Protein AF-A0AAW2YMY2-F1 (afdb_monomer)

Radius of gyration: 16.93 Å; Cα contacts (8 Å, |Δi|>4): 264; chains: 1; bounding box: 44×33×50 Å

Foldseek 3Di:
DAPFDEAEDEQCAVVPDPDDDDDDDPTQEYEYAENNAQCPDPVNLVVLVVVLVVHQAYEYEYHLRNQFQHAPVVSLVVVCVSQVVRPRYHYAAQDWDWADNVDPDIDIDHYHYAFDQDDPVCQVVCCVPDCSQVGGWYDDPPDIHGDGSVNNNVPD

Structure (mmCIF, N/CA/C/O backbone):
data_AF-A0AAW2YMY2-F1
#
_entry.id   AF-A0AAW2YMY2-F1
#
loop_
_atom_site.group_PDB
_atom_site.id
_atom_site.type_symbol
_atom_site.label_atom_id
_atom_site.label_alt_id
_atom_site.label_comp_id
_atom_site.label_asym_id
_atom_site.label_entity_id
_atom_site.label_seq_id
_atom_site.pdbx_PDB_ins_code
_atom_site.Cartn_x
_atom_site.Cartn_y
_atom_site.Cartn_z
_atom_site.occupancy
_atom_site.B_iso_or_equiv
_atom_site.auth_seq_id
_atom_site.auth_comp_id
_atom_site.auth_asym_id
_atom_site.auth_atom_id
_atom_site.pdbx_PDB_model_num
ATOM 1 N N . MET A 1 1 ? -10.369 -1.299 24.719 1.00 66.81 1 MET A N 1
ATOM 2 C CA . MET A 1 1 ? -10.745 -1.497 23.303 1.00 66.81 1 MET A CA 1
ATOM 3 C C . MET A 1 1 ? -11.733 -2.644 23.224 1.00 66.81 1 MET A C 1
ATOM 5 O O . MET A 1 1 ? -11.701 -3.501 24.094 1.00 66.81 1 MET A O 1
ATOM 9 N N . GLY A 1 2 ? -12.661 -2.617 22.268 1.00 82.31 2 GLY A N 1
ATOM 10 C CA . GLY A 1 2 ? -13.573 -3.742 22.038 1.00 82.31 2 GLY A CA 1
ATOM 11 C C . GLY A 1 2 ? -12.909 -4.843 21.208 1.00 82.31 2 GLY A C 1
ATOM 12 O O . GLY A 1 2 ? -11.795 -4.669 20.712 1.00 82.31 2 GLY A O 1
ATOM 13 N N . ARG A 1 3 ? -13.612 -5.963 21.015 1.00 90.12 3 ARG A N 1
ATOM 14 C CA . ARG A 1 3 ? -13.205 -7.019 20.076 1.00 90.12 3 ARG A CA 1
ATOM 15 C C . ARG A 1 3 ? -12.906 -6.423 18.693 1.00 90.12 3 ARG A C 1
ATOM 17 O O . ARG A 1 3 ? -13.654 -5.566 18.227 1.00 90.12 3 ARG A O 1
ATOM 24 N N . LEU A 1 4 ? -11.855 -6.909 18.030 1.00 93.94 4 LEU A N 1
ATOM 25 C CA . LEU A 1 4 ? -11.486 -6.467 16.681 1.00 93.94 4 LEU A CA 1
ATOM 26 C C . LEU A 1 4 ? -12.639 -6.679 15.685 1.00 93.94 4 LEU A C 1
ATOM 28 O O . LEU A 1 4 ? -13.118 -7.800 15.501 1.00 93.94 4 LEU A O 1
ATOM 32 N N . THR A 1 5 ? -13.032 -5.604 15.004 1.00 96.12 5 THR A N 1
ATOM 33 C CA . THR A 1 5 ? -13.943 -5.606 13.854 1.00 96.12 5 THR A CA 1
ATOM 34 C C . THR A 1 5 ? -13.310 -4.789 12.735 1.00 96.12 5 THR A C 1
ATOM 36 O O . THR A 1 5 ? -13.114 -3.580 12.863 1.00 96.12 5 THR A O 1
ATOM 39 N N . LEU A 1 6 ? -12.942 -5.463 11.647 1.00 96.50 6 LEU A N 1
ATOM 40 C CA . LEU A 1 6 ? -12.165 -4.863 10.569 1.00 96.50 6 LEU A CA 1
ATOM 41 C C . LEU A 1 6 ? -13.065 -4.499 9.387 1.00 96.50 6 LEU A C 1
ATOM 43 O O . LEU A 1 6 ? -13.725 -5.364 8.814 1.00 96.50 6 LEU A O 1
ATOM 47 N N . GLN A 1 7 ? -13.065 -3.224 9.015 1.00 97.88 7 GLN A N 1
ATOM 48 C CA . GLN A 1 7 ? -13.560 -2.750 7.728 1.00 97.88 7 GLN A CA 1
ATOM 49 C C . GLN A 1 7 ? -12.415 -2.788 6.715 1.00 97.88 7 GLN A C 1
ATOM 51 O O . GLN A 1 7 ? -11.302 -2.407 7.050 1.00 97.88 7 GLN A O 1
ATOM 56 N N . ILE A 1 8 ? -12.662 -3.253 5.493 1.00 97.81 8 ILE A N 1
ATOM 57 C CA . ILE A 1 8 ? -11.620 -3.401 4.467 1.00 97.81 8 ILE A CA 1
ATOM 58 C C . ILE A 1 8 ? -11.999 -2.551 3.260 1.00 97.81 8 ILE A C 1
ATOM 60 O O . ILE A 1 8 ? -13.158 -2.560 2.844 1.00 97.81 8 ILE A O 1
ATOM 64 N N . MET A 1 9 ? -11.029 -1.820 2.716 1.00 97.31 9 MET A N 1
ATOM 65 C CA . MET A 1 9 ? -11.164 -1.035 1.492 1.00 97.31 9 MET A CA 1
ATOM 66 C C . MET A 1 9 ? -9.887 -1.134 0.651 1.00 97.31 9 MET A C 1
ATOM 68 O O . MET A 1 9 ? -8.790 -1.185 1.202 1.00 97.31 9 MET A O 1
ATOM 72 N N . SER A 1 10 ? -10.036 -1.136 -0.670 1.00 97.19 10 SER A N 1
ATOM 73 C CA . SER A 1 10 ? -8.952 -1.113 -1.661 1.00 97.19 10 SER A CA 1
ATOM 74 C C . SER A 1 10 ? -9.420 -0.371 -2.914 1.00 97.19 10 SER A C 1
ATOM 76 O O . SER A 1 10 ? -10.610 -0.052 -3.013 1.00 97.19 10 SER A O 1
ATOM 78 N N . ASP A 1 11 ? -8.501 -0.101 -3.843 1.00 96.44 11 ASP A N 1
ATOM 79 C CA . ASP A 1 11 ? -8.802 0.407 -5.193 1.00 96.44 11 ASP A CA 1
ATOM 80 C C . ASP A 1 11 ? -9.657 1.692 -5.178 1.00 96.44 11 ASP A C 1
ATOM 82 O O . ASP A 1 11 ? -10.554 1.898 -6.000 1.00 96.44 11 ASP A O 1
ATOM 86 N N . ILE A 1 12 ? -9.409 2.564 -4.195 1.00 95.31 12 ILE A N 1
ATOM 87 C CA . ILE A 1 12 ? -10.123 3.840 -4.050 1.00 95.31 12 ILE A CA 1
ATOM 88 C C . ILE A 1 12 ? -9.665 4.822 -5.135 1.00 95.31 12 ILE A C 1
ATOM 90 O O . ILE A 1 12 ? -10.478 5.603 -5.632 1.00 95.31 12 ILE A O 1
ATOM 94 N N . HIS A 1 13 ? -8.377 4.787 -5.495 1.00 95.00 13 HIS A N 1
ATOM 95 C CA . HIS A 1 13 ? -7.737 5.694 -6.447 1.00 95.00 13 HIS A CA 1
ATOM 96 C C . HIS A 1 13 ? -8.102 7.171 -6.236 1.00 95.00 13 HIS A C 1
ATOM 98 O O . HIS A 1 13 ? -8.676 7.844 -7.105 1.00 95.00 13 HIS A O 1
ATOM 104 N N . LEU A 1 14 ? -7.738 7.702 -5.068 1.00 93.81 14 LEU A N 1
ATOM 105 C CA . LEU A 1 14 ? -7.950 9.100 -4.690 1.00 93.81 14 LEU A CA 1
ATOM 106 C C . LEU A 1 14 ? -7.450 10.085 -5.761 1.00 93.81 14 LEU A C 1
ATOM 108 O O . LEU A 1 14 ? -7.992 11.178 -5.894 1.00 93.81 14 LEU A O 1
ATOM 112 N N . GLU A 1 15 ? -6.456 9.723 -6.573 1.00 90.44 15 GLU A N 1
ATOM 113 C CA . GLU A 1 15 ? -5.952 10.522 -7.689 1.00 90.44 15 GLU A CA 1
ATOM 114 C C . GLU A 1 15 ? -6.990 10.887 -8.758 1.00 90.44 15 GLU A C 1
ATOM 116 O O . GLU A 1 15 ? -6.741 11.848 -9.496 1.00 90.44 15 GLU A O 1
ATOM 121 N N . PHE A 1 16 ? -8.096 10.143 -8.850 1.00 89.88 16 PHE A N 1
ATOM 122 C CA . PHE A 1 16 ? -9.195 10.384 -9.786 1.00 89.88 16 PHE A CA 1
ATOM 123 C C . PHE A 1 16 ? -10.429 10.992 -9.116 1.00 89.88 16 PHE A C 1
ATOM 125 O O . PHE A 1 16 ? -11.306 11.506 -9.818 1.00 89.88 16 PHE A O 1
ATOM 132 N N . SER A 1 17 ? -10.500 10.972 -7.782 1.00 83.31 17 SER A N 1
ATOM 133 C CA . SER A 1 17 ? -11.609 11.590 -7.061 1.00 83.31 17 SER A CA 1
ATOM 134 C C . SER A 1 17 ? -11.486 13.111 -7.085 1.00 83.31 17 SER A C 1
ATOM 136 O O . SER A 1 17 ? -10.429 13.678 -6.805 1.00 83.31 17 SER A O 1
ATOM 138 N N . ARG A 1 18 ? -12.593 13.781 -7.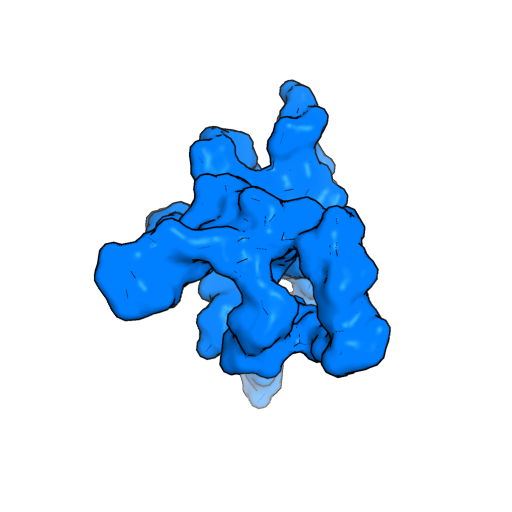416 1.00 68.69 18 ARG A N 1
ATOM 139 C CA . ARG A 1 18 ? -12.735 15.242 -7.298 1.00 68.69 18 ARG A CA 1
ATOM 140 C C . ARG A 1 18 ? -13.425 15.657 -6.003 1.00 68.69 18 ARG A C 1
ATOM 142 O O . ARG A 1 18 ? -13.294 16.810 -5.607 1.00 68.69 18 ARG A O 1
ATOM 149 N N . ASP A 1 19 ? -14.128 14.719 -5.377 1.00 71.31 19 ASP A N 1
ATOM 150 C CA . ASP A 1 19 ? -14.955 14.950 -4.204 1.00 71.31 19 ASP A CA 1
ATOM 151 C C . ASP A 1 19 ? -14.331 14.313 -2.963 1.00 71.31 19 ASP A C 1
ATOM 153 O O . ASP A 1 19 ? -13.509 13.390 -3.044 1.00 71.31 19 ASP A O 1
ATOM 157 N N . ASP A 1 20 ? -14.743 14.826 -1.806 1.00 72.62 20 ASP A N 1
ATOM 158 C CA . ASP A 1 20 ? -14.373 14.261 -0.519 1.00 72.62 20 ASP A CA 1
ATOM 159 C C . ASP A 1 20 ? -15.010 12.873 -0.361 1.00 72.62 20 ASP A C 1
ATOM 161 O O . ASP A 1 20 ? -16.214 12.690 -0.559 1.00 72.62 20 ASP A O 1
ATOM 165 N N . PHE A 1 21 ? -14.191 11.877 -0.030 1.00 78.44 21 PHE A N 1
ATOM 166 C CA 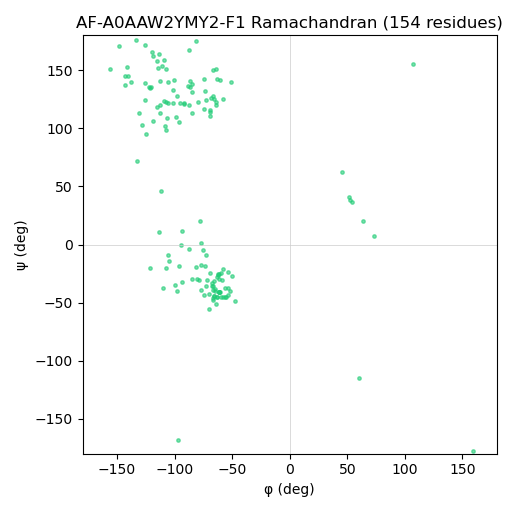. PHE A 1 21 ? -14.643 10.497 0.090 1.00 78.44 21 PHE A CA 1
ATOM 167 C C . PHE A 1 21 ? -15.217 10.288 1.495 1.00 78.44 21 PHE A C 1
ATOM 169 O O . PHE A 1 21 ? -14.497 10.389 2.494 1.00 78.44 21 PHE A O 1
ATOM 176 N N . ASP A 1 22 ? -16.525 10.046 1.595 1.00 83.56 22 ASP A N 1
ATOM 177 C CA . ASP A 1 22 ? -17.183 9.790 2.877 1.00 83.56 22 ASP A CA 1
ATOM 178 C C . ASP A 1 22 ? -17.231 8.290 3.179 1.00 83.56 22 ASP A C 1
ATOM 180 O O . ASP A 1 22 ? -17.780 7.491 2.416 1.00 83.56 22 ASP A O 1
ATOM 184 N N . VAL A 1 23 ? -16.638 7.896 4.306 1.00 89.00 23 VAL A N 1
ATOM 185 C CA . VAL A 1 23 ? -16.544 6.494 4.718 1.00 89.00 23 VAL A CA 1
ATOM 186 C C . VAL A 1 23 ? -17.500 6.250 5.873 1.00 89.00 23 VAL A C 1
ATOM 188 O O . VAL A 1 23 ? -17.247 6.637 7.014 1.00 89.00 23 VAL A O 1
ATOM 191 N N . LYS A 1 24 ? -18.584 5.520 5.601 1.00 92.12 24 LYS A N 1
ATOM 192 C CA . LYS A 1 24 ? -19.490 5.054 6.652 1.00 92.12 24 LYS A CA 1
ATOM 193 C C . LYS A 1 24 ? -18.799 3.983 7.501 1.00 92.12 24 LYS A C 1
ATOM 195 O O . LYS A 1 24 ? -18.536 2.881 7.016 1.00 92.12 24 LYS A O 1
ATOM 200 N N . LYS A 1 25 ? -18.550 4.298 8.775 1.00 95.12 25 LYS A N 1
ATOM 201 C CA . LYS A 1 25 ? -17.953 3.376 9.751 1.00 95.12 25 LYS A CA 1
ATOM 202 C C . LYS A 1 25 ? -18.866 2.173 10.006 1.00 95.12 25 LYS A C 1
ATOM 204 O O . LYS A 1 25 ? -19.992 2.339 10.475 1.00 95.12 25 LYS A O 1
ATOM 209 N N . VAL A 1 26 ? -18.367 0.969 9.729 1.00 95.94 26 VAL A N 1
ATOM 210 C CA . VAL A 1 26 ? -19.010 -0.310 10.092 1.00 95.94 26 VAL A CA 1
ATOM 211 C C . VAL A 1 26 ? -18.130 -1.198 10.976 1.00 95.94 26 VAL A C 1
ATOM 213 O O . VAL A 1 26 ? -18.656 -2.063 11.672 1.00 95.94 26 VAL A O 1
ATOM 216 N N . GLY A 1 27 ? -16.814 -0.970 10.979 1.00 95.38 27 GLY A N 1
ATOM 217 C CA . GLY A 1 27 ? -15.848 -1.608 11.877 1.00 95.38 27 GLY A CA 1
ATOM 218 C C . GLY A 1 27 ? -15.224 -0.608 12.847 1.00 95.38 27 GLY A C 1
ATOM 219 O O . GLY A 1 27 ? -15.302 0.605 12.651 1.00 95.38 27 GLY A O 1
ATOM 220 N N . ASN A 1 28 ? -14.595 -1.104 13.908 1.00 95.88 28 ASN A N 1
ATOM 221 C CA . ASN A 1 28 ? -13.835 -0.257 14.821 1.00 95.88 28 ASN A CA 1
ATOM 222 C C . ASN A 1 28 ? -12.435 0.063 14.278 1.00 95.88 28 ASN A C 1
ATOM 224 O O . ASN A 1 28 ? -11.943 1.159 14.520 1.00 95.88 28 ASN A O 1
ATOM 228 N N . CYS A 1 29 ? -11.851 -0.835 13.479 1.00 97.88 29 CYS A N 1
ATOM 229 C CA . CYS A 1 29 ? -10.622 -0.604 12.721 1.00 97.88 29 CYS A CA 1
ATOM 230 C C . CYS A 1 29 ? -10.899 -0.643 11.213 1.00 97.88 29 CYS A C 1
ATOM 232 O O . CYS A 1 29 ? -11.859 -1.282 10.773 1.00 97.88 29 CYS A O 1
ATOM 234 N N . ILE A 1 30 ? -10.029 -0.018 10.421 1.00 98.44 30 ILE A N 1
ATOM 235 C CA . ILE A 1 30 ? -10.064 -0.081 8.956 1.00 98.44 30 ILE A CA 1
ATOM 236 C C . ILE A 1 30 ? -8.716 -0.547 8.400 1.00 98.44 30 ILE A C 1
ATOM 238 O O . ILE A 1 30 ? -7.670 -0.131 8.886 1.00 98.44 30 ILE A O 1
ATOM 242 N N . ALA A 1 31 ? -8.742 -1.411 7.389 1.00 98.50 31 ALA A N 1
ATOM 243 C CA . ALA A 1 31 ? -7.588 -1.794 6.590 1.00 98.50 31 ALA A CA 1
ATOM 244 C C . ALA A 1 31 ? -7.754 -1.268 5.163 1.00 98.50 31 ALA A C 1
ATOM 246 O O . ALA A 1 31 ? -8.708 -1.611 4.465 1.00 98.50 31 ALA A O 1
ATOM 247 N N . LEU A 1 32 ? -6.802 -0.440 4.757 1.00 98.31 32 LEU A N 1
ATOM 248 C CA . LEU A 1 32 ? -6.616 0.073 3.416 1.00 98.31 32 LEU A CA 1
ATOM 249 C C . LEU A 1 32 ? -5.586 -0.823 2.718 1.00 98.31 32 LEU A C 1
ATOM 251 O O . LEU A 1 32 ? -4.409 -0.787 3.071 1.00 98.31 32 LEU A O 1
ATOM 255 N N . VAL A 1 33 ? -6.031 -1.689 1.806 1.00 97.62 33 VAL A N 1
ATOM 256 C CA . VAL A 1 33 ? -5.242 -2.835 1.308 1.00 97.62 33 VAL A CA 1
ATOM 25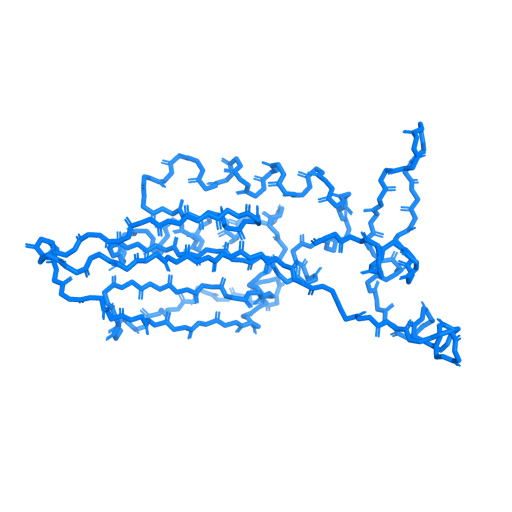7 C C . VAL A 1 33 ? -4.817 -2.694 -0.155 1.00 97.62 33 VAL A C 1
ATOM 259 O O . VAL A 1 33 ? -4.904 -3.642 -0.930 1.00 97.62 33 VAL A O 1
ATOM 262 N N . GLY A 1 34 ? -4.320 -1.508 -0.500 1.00 97.38 34 GLY A N 1
ATOM 263 C CA . GLY A 1 34 ? -3.720 -1.199 -1.795 1.00 97.38 34 GLY A CA 1
ATOM 264 C C . GLY A 1 34 ? -4.580 -0.325 -2.704 1.00 97.38 34 GLY A C 1
ATOM 265 O O . GLY A 1 34 ? -5.806 -0.273 -2.565 1.00 97.38 34 GLY A O 1
ATOM 266 N N . ASP A 1 35 ? -3.903 0.383 -3.610 1.00 97.31 35 ASP A N 1
ATOM 267 C CA . ASP A 1 35 ? -4.477 1.271 -4.624 1.00 97.31 35 ASP A CA 1
ATOM 268 C C . ASP A 1 35 ? -5.462 2.298 -4.035 1.00 97.31 35 ASP A C 1
ATOM 270 O O . ASP A 1 35 ? -6.523 2.623 -4.573 1.00 97.31 35 ASP A O 1
ATOM 274 N N . ILE A 1 36 ? -5.087 2.842 -2.881 1.00 97.19 36 ILE A N 1
ATOM 275 C CA . ILE A 1 36 ? -5.789 3.930 -2.205 1.00 97.19 36 ILE A CA 1
ATOM 276 C C . ILE A 1 36 ? -5.510 5.231 -2.937 1.00 97.19 36 ILE A C 1
ATOM 278 O O . ILE A 1 36 ? -6.431 6.005 -3.193 1.00 97.19 36 ILE A O 1
ATOM 282 N N . GLY A 1 37 ? -4.253 5.448 -3.317 1.00 95.75 37 GLY A N 1
ATOM 283 C CA . GLY A 1 37 ? -3.885 6.441 -4.308 1.00 95.75 37 GLY A CA 1
ATOM 284 C C . GLY A 1 37 ? -2.433 6.887 -4.243 1.00 95.75 37 GLY A C 1
ATOM 285 O O . GLY A 1 37 ? -1.632 6.419 -3.441 1.00 95.75 37 GLY A O 1
ATOM 286 N N . ILE A 1 38 ? -2.082 7.839 -5.104 1.00 95.81 38 ILE A N 1
ATOM 287 C CA . ILE A 1 38 ? -0.710 8.364 -5.173 1.00 95.81 38 ILE A CA 1
ATOM 288 C C . ILE A 1 38 ? -0.396 9.179 -3.907 1.00 95.81 38 ILE A C 1
ATOM 290 O O . ILE A 1 38 ? -0.911 10.288 -3.745 1.00 95.81 38 ILE A O 1
ATOM 294 N N . TYR A 1 39 ? 0.496 8.668 -3.049 1.00 95.50 39 TYR A N 1
ATOM 295 C CA . TYR A 1 39 ? 0.764 9.244 -1.722 1.00 95.50 39 TYR A CA 1
ATOM 296 C C . TYR A 1 39 ? 1.316 10.676 -1.750 1.00 95.50 39 TYR A C 1
ATOM 298 O O . TYR A 1 39 ? 1.135 11.429 -0.798 1.00 95.50 39 TYR A O 1
ATOM 306 N N . SER A 1 40 ? 1.978 11.075 -2.840 1.00 93.69 40 SER A N 1
ATOM 307 C CA . SER A 1 40 ? 2.529 12.426 -3.005 1.00 93.69 40 SER A CA 1
ATOM 308 C C . SER A 1 40 ? 1.464 13.486 -3.309 1.00 93.69 40 SER A C 1
ATOM 310 O O . SER A 1 40 ? 1.772 14.678 -3.380 1.00 93.69 40 SER A O 1
ATOM 312 N N . LYS A 1 41 ? 0.196 13.088 -3.481 1.00 92.44 41 LYS A N 1
ATOM 313 C CA . LYS A 1 41 ? -0.933 14.014 -3.592 1.00 92.44 41 LYS A CA 1
ATOM 314 C C . LYS A 1 41 ? -1.475 14.374 -2.208 1.00 92.44 41 LYS A C 1
ATOM 316 O O . LYS A 1 41 ? -1.646 13.520 -1.345 1.00 92.44 41 LYS A O 1
ATOM 321 N N . SER A 1 42 ? -1.847 15.642 -2.029 1.00 87.62 42 SER A N 1
ATOM 322 C CA . SER A 1 42 ? -2.344 16.174 -0.748 1.00 87.62 42 SER A CA 1
ATOM 323 C C . SER A 1 42 ? -3.609 15.487 -0.224 1.00 87.62 42 SER A C 1
ATOM 325 O O . SER A 1 42 ? -3.862 15.490 0.979 1.00 87.62 42 SER A O 1
ATOM 327 N N . ASN A 1 43 ? -4.414 14.890 -1.104 1.00 92.19 43 ASN A N 1
ATOM 328 C CA . ASN A 1 43 ? -5.624 14.185 -0.702 1.00 92.19 43 ASN A CA 1
ATOM 329 C C . ASN A 1 43 ? -5.348 12.834 -0.026 1.00 92.19 43 ASN A C 1
ATOM 331 O O . ASN A 1 43 ? -6.224 12.354 0.687 1.00 92.19 43 ASN A O 1
ATOM 335 N N . TYR A 1 44 ? -4.157 12.250 -0.188 1.00 95.50 44 TYR A N 1
ATOM 336 C CA . TYR A 1 44 ? -3.791 10.999 0.473 1.00 95.50 44 TYR A CA 1
ATOM 337 C C . TYR A 1 44 ? -3.614 11.193 1.987 1.00 95.50 44 TYR A C 1
ATOM 339 O O . TYR A 1 44 ? -4.315 10.569 2.782 1.00 95.50 44 TYR A O 1
ATOM 347 N N . GLU A 1 45 ? -2.747 12.124 2.399 1.00 95.56 45 GLU A N 1
ATOM 348 C CA . GLU A 1 45 ? -2.539 12.464 3.817 1.00 95.56 45 GLU A CA 1
ATOM 349 C C . GLU A 1 45 ? -3.827 12.984 4.472 1.00 95.56 45 GLU A C 1
ATOM 351 O O . GLU A 1 45 ? -4.171 12.590 5.591 1.00 95.56 45 GLU A O 1
ATOM 356 N N . TYR A 1 46 ? -4.585 13.822 3.756 1.00 94.62 46 TYR A N 1
ATOM 357 C CA . TYR A 1 46 ? -5.887 14.297 4.221 1.00 94.62 46 TYR A CA 1
ATOM 358 C C . TYR A 1 46 ? -6.857 13.138 4.491 1.00 94.62 46 TYR A C 1
ATOM 360 O O . TYR A 1 46 ? -7.508 13.106 5.537 1.00 94.62 46 TYR A O 1
ATOM 368 N N . PHE A 1 47 ? -6.927 12.159 3.585 1.00 96.00 47 PHE A N 1
ATOM 369 C CA . PHE A 1 47 ? -7.786 10.990 3.742 1.00 96.00 47 PHE A CA 1
ATOM 370 C C . PHE A 1 47 ? -7.382 10.141 4.953 1.00 96.00 47 PHE A C 1
ATOM 372 O O . PHE A 1 47 ? -8.240 9.795 5.767 1.00 96.00 47 PHE A O 1
ATOM 379 N N . LEU A 1 48 ? -6.085 9.874 5.138 1.00 97.31 48 LEU A N 1
ATOM 380 C CA . LEU A 1 48 ? -5.589 9.151 6.316 1.00 97.31 48 LEU A CA 1
ATOM 381 C C . LEU A 1 48 ? -5.892 9.898 7.622 1.00 97.31 48 LEU A C 1
ATOM 383 O O . LEU A 1 48 ? -6.331 9.282 8.592 1.00 97.31 48 LEU A O 1
ATOM 387 N N . THR A 1 49 ? -5.744 11.224 7.628 1.00 96.75 49 THR A N 1
ATOM 388 C CA . THR A 1 49 ? -6.077 12.081 8.778 1.00 96.75 49 THR A CA 1
ATOM 389 C C . THR A 1 49 ? -7.574 12.063 9.094 1.00 96.75 49 THR A C 1
ATOM 391 O O . THR A 1 49 ? -7.977 12.051 10.254 1.00 96.75 49 THR A O 1
ATOM 394 N N . LYS A 1 50 ? -8.437 12.033 8.076 1.00 96.06 50 LYS A N 1
ATOM 395 C CA . LYS A 1 50 ? -9.886 11.896 8.272 1.00 96.06 50 LYS A CA 1
ATOM 396 C C . LYS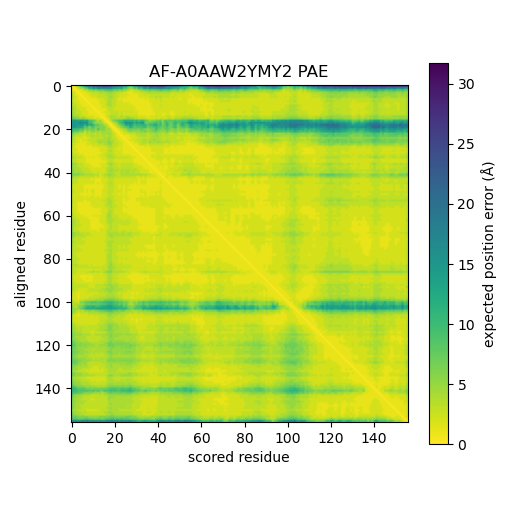 A 1 50 ? -10.227 10.532 8.875 1.00 96.06 50 LYS A C 1
ATOM 398 O O . LYS A 1 50 ? -11.011 10.447 9.817 1.00 96.06 50 LYS A O 1
ATOM 403 N N . LEU A 1 51 ? -9.617 9.461 8.369 1.00 97.25 51 LEU A N 1
ATOM 404 C CA . LEU A 1 51 ? -9.837 8.107 8.879 1.00 97.25 51 LEU A CA 1
ATOM 405 C C . LEU A 1 51 ? -9.313 7.911 10.303 1.00 97.25 51 LEU A C 1
ATOM 407 O O . LEU A 1 51 ? -9.970 7.228 11.090 1.00 97.25 51 LEU A O 1
ATOM 411 N N . SER A 1 52 ? -8.193 8.542 10.660 1.00 97.75 52 SER A N 1
ATOM 412 C CA . SER A 1 52 ? -7.627 8.470 12.010 1.00 97.75 52 SER A CA 1
ATOM 413 C C . SER A 1 52 ? -8.562 9.051 13.078 1.00 97.75 52 SER A C 1
ATOM 415 O O . SER A 1 52 ? -8.540 8.608 14.223 1.00 97.75 52 SER A O 1
ATOM 417 N N . GLN A 1 53 ? -9.446 9.982 12.703 1.00 96.69 53 GLN A N 1
ATOM 418 C CA . GLN A 1 53 ? -10.473 10.553 13.584 1.00 96.69 53 GLN A CA 1
ATOM 419 C C . GLN A 1 53 ? -11.722 9.665 13.717 1.00 96.69 53 GLN A C 1
ATOM 421 O O . GLN A 1 53 ? -12.503 9.829 14.654 1.00 96.69 53 GLN A O 1
ATOM 426 N N . ILE A 1 54 ? -11.938 8.741 12.774 1.00 96.25 54 ILE A N 1
ATOM 427 C CA . ILE A 1 54 ? -13.142 7.902 12.696 1.00 96.25 54 ILE A CA 1
ATOM 428 C C . ILE A 1 54 ? -12.893 6.519 13.310 1.00 96.25 54 ILE A C 1
ATOM 430 O O . ILE A 1 54 ? -13.780 5.980 13.979 1.00 96.25 54 ILE A O 1
ATOM 4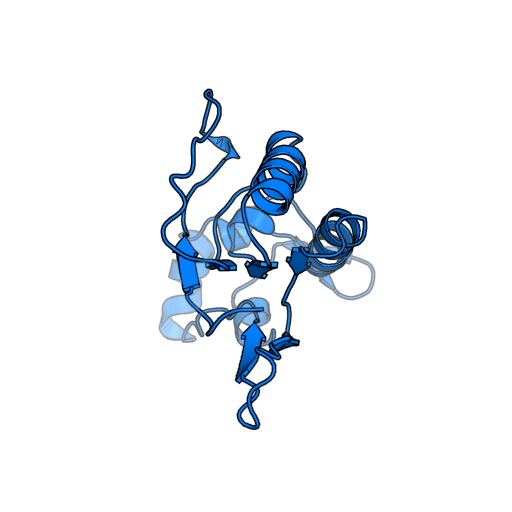34 N N . TYR A 1 55 ? -11.719 5.927 13.084 1.00 97.50 55 TYR A N 1
ATOM 435 C CA . TYR A 1 55 ? -11.393 4.550 13.467 1.00 97.50 55 TYR A CA 1
ATOM 436 C C . TYR A 1 55 ? -10.423 4.484 14.645 1.00 97.50 55 TYR A C 1
ATOM 438 O O . TYR A 1 55 ? -9.575 5.351 14.822 1.00 97.50 55 TYR A O 1
ATOM 446 N N . ASP A 1 56 ? -10.518 3.406 15.422 1.00 96.75 56 ASP A N 1
ATOM 447 C CA . ASP A 1 56 ? -9.600 3.132 16.528 1.00 96.75 56 ASP A CA 1
ATOM 448 C C . ASP A 1 56 ? -8.182 2.903 15.981 1.00 96.75 56 ASP A C 1
ATOM 450 O O . ASP A 1 56 ? -7.220 3.406 16.550 1.00 96.75 56 ASP A O 1
ATOM 454 N N . HIS A 1 57 ? -8.072 2.196 14.847 1.00 98.00 57 HIS A N 1
ATOM 455 C CA . HIS A 1 57 ? -6.843 2.024 14.073 1.00 98.00 57 HIS A CA 1
ATOM 456 C C . HIS A 1 57 ? -7.107 2.019 12.566 1.00 98.00 57 HIS A C 1
ATOM 458 O O . HIS A 1 57 ? -8.107 1.463 12.098 1.00 98.00 57 HIS A O 1
ATOM 464 N N . VAL A 1 58 ? -6.161 2.584 11.819 1.00 98.56 58 VAL A N 1
ATOM 465 C CA . VAL A 1 58 ? -6.096 2.562 10.355 1.00 98.56 58 VAL A CA 1
ATOM 466 C C . VAL A 1 58 ? -4.844 1.785 9.960 1.00 98.56 58 VAL A C 1
ATOM 468 O O . VAL A 1 58 ? -3.736 2.184 10.298 1.00 98.56 58 VAL A O 1
ATOM 471 N N . PHE A 1 59 ? -5.001 0.673 9.256 1.00 98.69 59 PHE A N 1
ATOM 472 C CA . PHE A 1 59 ? -3.892 -0.102 8.701 1.00 98.69 59 PHE A CA 1
ATOM 473 C C . PHE A 1 59 ? -3.766 0.216 7.218 1.00 98.69 59 PHE A C 1
ATOM 475 O O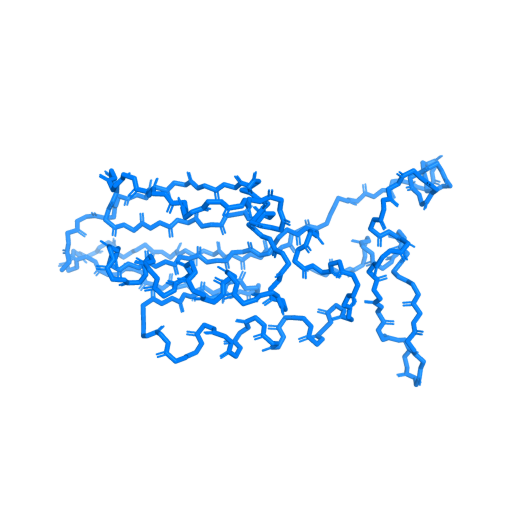 . PHE A 1 59 ? -4.774 0.215 6.518 1.00 98.69 59 PHE A O 1
ATOM 482 N N . VAL A 1 60 ? -2.555 0.482 6.739 1.00 98.56 60 VAL A N 1
ATOM 483 C CA . VAL A 1 60 ? -2.299 0.888 5.354 1.00 98.56 60 VAL A CA 1
ATOM 484 C C . VAL A 1 60 ? -1.275 -0.048 4.736 1.00 98.56 60 VAL A C 1
ATOM 486 O O . VAL A 1 60 ? -0.177 -0.196 5.263 1.00 98.56 60 VAL A O 1
ATOM 489 N N . VAL A 1 61 ? -1.626 -0.663 3.614 1.00 98.12 61 VAL A N 1
ATOM 490 C CA . VAL A 1 61 ? -0.724 -1.434 2.754 1.00 98.12 61 VAL A CA 1
ATOM 491 C C . VAL A 1 61 ? -0.758 -0.788 1.375 1.00 98.12 61 VAL A C 1
ATOM 493 O O . VAL A 1 61 ? -1.833 -0.453 0.880 1.00 98.12 61 VAL A O 1
ATOM 496 N N . ALA A 1 62 ? 0.412 -0.591 0.771 1.00 98.00 62 ALA A N 1
ATOM 497 C CA . ALA A 1 62 ? 0.516 -0.012 -0.563 1.00 98.00 62 ALA A CA 1
ATOM 498 C C . ALA A 1 62 ? 0.108 -1.028 -1.642 1.00 98.00 62 ALA A C 1
ATOM 500 O O . ALA A 1 62 ? 0.424 -2.216 -1.541 1.00 98.00 62 ALA A O 1
ATOM 501 N N . GLY A 1 63 ? -0.564 -0.550 -2.682 1.00 97.69 63 GLY A N 1
ATOM 502 C CA . GLY A 1 63 ? -0.696 -1.215 -3.971 1.00 97.69 63 GLY A CA 1
ATOM 503 C C . GLY A 1 63 ? 0.343 -0.669 -4.948 1.00 97.69 63 GLY A C 1
ATOM 504 O O . GLY A 1 63 ? 1.296 0.010 -4.556 1.00 97.69 63 GLY A O 1
ATOM 505 N N . ASN A 1 64 ? 0.206 -0.984 -6.233 1.00 97.06 64 ASN A N 1
ATOM 506 C CA . ASN A 1 64 ? 1.143 -0.504 -7.247 1.00 97.06 64 ASN A CA 1
ATOM 507 C C . ASN A 1 64 ? 0.962 0.998 -7.516 1.00 97.06 64 ASN A C 1
ATOM 509 O O . ASN A 1 64 ? 1.953 1.671 -7.811 1.00 97.06 64 ASN A O 1
ATOM 513 N N . HIS A 1 65 ? -0.254 1.538 -7.374 1.00 97.25 65 HIS A N 1
ATOM 514 C CA . HIS A 1 65 ? -0.530 2.955 -7.626 1.00 97.25 65 HIS A CA 1
ATOM 515 C C . HIS A 1 65 ? 0.161 3.900 -6.639 1.00 97.25 65 HIS A C 1
ATOM 517 O O . HIS A 1 65 ? 0.584 4.988 -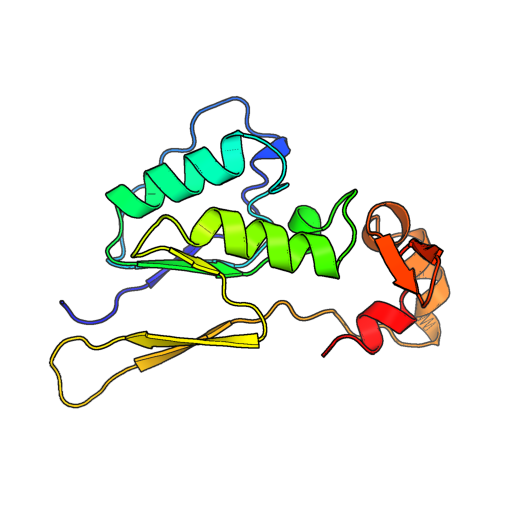7.036 1.00 97.25 65 HIS A O 1
ATOM 523 N N . GLU A 1 66 ? 0.372 3.486 -5.390 1.00 98.00 66 GLU A N 1
ATOM 524 C CA . GLU A 1 66 ? 1.177 4.244 -4.429 1.00 98.00 66 GLU A CA 1
ATOM 525 C C . GLU A 1 66 ? 2.616 4.464 -4.939 1.00 98.00 66 GLU A C 1
ATOM 527 O O . GLU A 1 66 ? 3.215 5.505 -4.677 1.00 98.00 66 GLU A O 1
ATOM 532 N N . TYR A 1 67 ? 3.163 3.538 -5.732 1.00 97.81 67 TYR A N 1
ATOM 533 C CA . TYR A 1 67 ? 4.518 3.636 -6.285 1.00 97.81 67 TYR A CA 1
ATOM 534 C C . TYR A 1 67 ? 4.596 4.389 -7.627 1.00 97.81 67 TYR A C 1
ATOM 536 O O . TYR A 1 67 ? 5.690 4.594 -8.166 1.00 97.81 67 TYR A O 1
ATOM 544 N N . TYR A 1 68 ? 3.470 4.809 -8.213 1.00 97.56 68 TYR A N 1
ATOM 545 C CA . TYR A 1 68 ? 3.464 5.411 -9.549 1.00 97.56 68 TYR A CA 1
ATOM 546 C C . TYR A 1 68 ? 4.202 6.754 -9.593 1.00 97.56 68 TYR A C 1
ATOM 548 O O . TYR A 1 68 ? 3.855 7.712 -8.903 1.00 97.56 68 TYR A O 1
ATOM 556 N N . ASN A 1 69 ? 5.173 6.848 -10.509 1.00 97.19 69 ASN A N 1
ATOM 557 C CA . ASN A 1 69 ? 6.088 7.985 -10.678 1.00 97.19 69 ASN A CA 1
ATOM 558 C C . ASN A 1 69 ? 7.014 8.229 -9.479 1.00 97.19 69 ASN A C 1
ATOM 560 O O . ASN A 1 69 ? 7.547 9.329 -9.345 1.00 97.19 69 ASN A O 1
ATOM 564 N N . GLN A 1 70 ? 7.213 7.216 -8.637 1.00 97.56 70 GLN A N 1
ATOM 565 C CA . GLN A 1 70 ? 8.069 7.277 -7.457 1.00 97.56 70 GLN A CA 1
ATOM 566 C C . GLN A 1 70 ? 9.204 6.259 -7.558 1.00 97.56 70 GLN A C 1
ATOM 568 O O . GLN A 1 70 ? 9.157 5.323 -8.362 1.00 97.56 70 GLN A O 1
ATOM 573 N N . GLU A 1 71 ? 10.238 6.456 -6.744 1.00 97.69 71 GLU A N 1
ATOM 574 C CA . GLU A 1 71 ? 11.245 5.428 -6.487 1.00 97.69 71 GLU A CA 1
ATOM 575 C C . GLU A 1 71 ? 10.739 4.511 -5.363 1.00 97.69 71 GLU A C 1
ATOM 577 O O . GLU A 1 71 ? 10.255 4.993 -4.342 1.00 97.69 71 GLU A O 1
ATOM 582 N N . TYR A 1 72 ? 10.799 3.194 -5.571 1.00 97.19 72 TYR A N 1
ATOM 583 C CA . TYR A 1 72 ? 10.155 2.190 -4.722 1.00 97.19 72 TYR A CA 1
ATOM 584 C C . TYR A 1 72 ? 10.546 2.280 -3.236 1.00 97.19 72 TYR A C 1
ATOM 586 O O . TYR A 1 72 ? 9.682 2.216 -2.357 1.00 97.19 72 TYR A O 1
ATOM 594 N N . HIS A 1 73 ? 11.834 2.434 -2.920 1.00 96.12 73 HIS A N 1
ATOM 595 C CA . HIS A 1 73 ? 12.301 2.484 -1.532 1.00 96.12 73 HIS A CA 1
ATOM 596 C C . HIS A 1 73 ? 12.019 3.837 -0.866 1.00 96.12 73 HIS A C 1
ATOM 598 O O . HIS A 1 73 ? 11.607 3.880 0.300 1.00 96.12 73 HIS A O 1
ATOM 604 N N . ALA A 1 74 ? 12.180 4.930 -1.610 1.00 97.44 74 ALA A N 1
ATOM 605 C CA . ALA A 1 74 ? 11.805 6.270 -1.181 1.00 97.44 74 ALA A CA 1
ATOM 606 C C . ALA A 1 74 ? 10.306 6.339 -0.866 1.00 97.44 74 ALA A C 1
ATOM 608 O O . ALA A 1 74 ? 9.939 6.797 0.211 1.00 97.44 74 ALA A O 1
ATOM 609 N N . ALA A 1 75 ? 9.456 5.767 -1.723 1.00 97.81 75 ALA A N 1
ATOM 610 C CA . ALA A 1 75 ? 8.012 5.704 -1.519 1.00 97.81 75 ALA A CA 1
ATOM 611 C C . ALA A 1 75 ? 7.628 5.027 -0.196 1.00 97.81 75 ALA A C 1
ATOM 613 O O . ALA A 1 75 ? 6.812 5.556 0.554 1.00 97.81 75 ALA A O 1
ATOM 614 N N . ASN A 1 76 ? 8.250 3.892 0.142 1.00 97.50 76 ASN A N 1
ATOM 615 C CA . ASN A 1 76 ? 8.015 3.230 1.431 1.00 97.50 76 ASN A CA 1
ATOM 616 C C . ASN A 1 76 ? 8.404 4.128 2.618 1.00 97.50 76 ASN A C 1
ATOM 618 O O . ASN A 1 76 ? 7.685 4.191 3.617 1.00 97.50 76 ASN A O 1
ATOM 622 N N . THR A 1 77 ? 9.527 4.842 2.501 1.00 97.88 77 THR A N 1
ATOM 623 C CA . THR A 1 77 ? 10.008 5.769 3.537 1.00 97.88 77 THR A CA 1
ATOM 624 C C . THR A 1 77 ? 9.057 6.955 3.702 1.00 97.88 77 THR A C 1
ATOM 626 O O . THR A 1 77 ? 8.707 7.321 4.821 1.00 97.88 77 THR A O 1
ATOM 629 N N . GLU A 1 78 ? 8.598 7.531 2.594 1.00 98.19 78 GLU A N 1
ATOM 630 C CA . GLU A 1 78 ? 7.710 8.693 2.573 1.00 98.19 78 GLU A CA 1
ATOM 631 C C . GLU A 1 78 ? 6.301 8.344 3.069 1.00 98.19 78 GLU A C 1
ATOM 633 O O . GLU A 1 78 ? 5.763 9.059 3.911 1.00 98.19 78 GLU A O 1
ATOM 638 N N . MET A 1 79 ? 5.730 7.206 2.660 1.00 98.19 79 MET A N 1
ATOM 639 C CA . MET A 1 79 ? 4.452 6.724 3.203 1.00 98.19 79 MET A CA 1
ATOM 640 C C . MET A 1 79 ? 4.529 6.452 4.708 1.00 98.19 79 MET A C 1
ATOM 642 O O . MET A 1 79 ? 3.613 6.815 5.452 1.00 98.19 79 MET A O 1
ATOM 646 N N . SER A 1 80 ? 5.637 5.869 5.180 1.00 97.94 80 SER A N 1
ATOM 647 C CA . SER A 1 80 ? 5.875 5.710 6.616 1.00 97.94 80 SER A CA 1
ATOM 648 C C . SER A 1 80 ? 5.946 7.065 7.326 1.00 97.94 80 SER A C 1
ATOM 650 O O . SER A 1 80 ? 5.393 7.207 8.416 1.00 97.94 80 SER A O 1
ATOM 652 N N . ALA A 1 81 ? 6.599 8.063 6.724 1.00 98.12 81 ALA A N 1
ATOM 653 C CA . ALA A 1 81 ? 6.707 9.409 7.281 1.00 98.12 81 ALA A CA 1
ATOM 654 C C . ALA A 1 81 ? 5.360 10.149 7.318 1.00 98.12 81 ALA A C 1
ATOM 656 O O . ALA A 1 81 ? 5.129 10.901 8.258 1.00 98.12 81 ALA A O 1
ATOM 657 N N . ILE A 1 82 ? 4.464 9.904 6.355 1.00 97.88 82 ILE A N 1
ATOM 658 C CA . ILE A 1 82 ? 3.087 10.432 6.351 1.00 97.88 82 ILE A CA 1
ATOM 659 C C . ILE A 1 82 ? 2.260 9.831 7.496 1.00 97.88 82 ILE A C 1
ATOM 661 O O . ILE A 1 82 ? 1.467 10.532 8.117 1.00 97.88 82 ILE A O 1
ATOM 665 N N . CYS A 1 83 ? 2.434 8.540 7.794 1.00 97.88 83 CYS A N 1
ATOM 666 C CA . CYS A 1 83 ? 1.665 7.873 8.849 1.00 97.88 83 CYS A CA 1
ATOM 667 C C . CYS A 1 83 ? 2.197 8.178 10.259 1.00 97.88 83 CYS A C 1
ATOM 669 O O . CYS A 1 83 ? 1.420 8.226 11.205 1.00 97.88 83 CYS A O 1
ATOM 671 N N . MET A 1 84 ? 3.506 8.412 10.406 1.00 97.25 84 MET A N 1
ATOM 672 C CA . MET A 1 84 ? 4.184 8.574 11.701 1.00 97.25 84 MET A CA 1
ATOM 673 C C . MET A 1 84 ? 3.587 9.645 12.645 1.00 97.25 84 MET A C 1
ATOM 675 O O . MET A 1 84 ? 3.577 9.398 13.849 1.00 97.25 84 MET A O 1
ATOM 679 N N . PRO A 1 85 ? 3.091 10.811 12.180 1.00 97.75 85 PRO A N 1
ATOM 680 C CA . PRO A 1 85 ? 2.462 11.811 13.048 1.00 97.75 85 PRO A CA 1
ATOM 681 C C . PRO A 1 85 ? 1.065 11.424 13.560 1.00 97.75 85 PRO A C 1
ATOM 683 O O . PRO A 1 85 ? 0.502 12.151 14.378 1.00 97.75 85 PRO A O 1
ATOM 686 N N . LEU A 1 86 ? 0.475 10.336 13.054 1.00 97.88 86 LEU A N 1
ATOM 687 C CA . LEU A 1 86 ? -0.869 9.880 13.395 1.00 97.88 86 LEU A CA 1
ATOM 688 C C . LEU A 1 86 ? -0.771 8.610 14.256 1.00 97.88 86 LEU A C 1
ATOM 690 O O . LEU A 1 86 ? -0.578 7.514 13.735 1.00 97.88 86 LEU A O 1
ATOM 694 N N . ASP A 1 87 ? -0.952 8.745 15.574 1.00 97.38 87 ASP A N 1
ATOM 695 C CA . ASP A 1 87 ? -0.705 7.682 16.573 1.00 97.38 87 ASP A CA 1
ATOM 696 C C . ASP A 1 87 ? -1.427 6.344 16.311 1.00 97.38 87 ASP A C 1
ATOM 698 O O . ASP A 1 87 ? -1.025 5.291 16.811 1.00 97.38 87 ASP A O 1
ATOM 702 N N . ASN A 1 88 ? -2.526 6.371 15.557 1.00 98.12 88 ASN A N 1
ATOM 703 C CA . ASN A 1 88 ? -3.353 5.211 15.249 1.00 98.12 88 ASN A CA 1
ATOM 704 C C . ASN A 1 88 ? -3.352 4.805 13.767 1.00 98.12 88 ASN A C 1
ATOM 706 O O . ASN A 1 88 ? -4.172 3.963 13.385 1.00 98.12 88 ASN A O 1
ATOM 710 N N . VAL A 1 89 ? -2.459 5.364 12.947 1.00 98.56 89 VAL A N 1
ATOM 711 C CA . VAL A 1 89 ? -2.295 4.989 11.538 1.00 98.56 89 VAL A CA 1
ATOM 712 C C . VAL A 1 89 ? -0.998 4.210 11.360 1.00 98.56 89 VAL A C 1
ATOM 714 O O . VAL A 1 89 ? 0.093 4.688 11.649 1.00 98.56 89 VAL A O 1
ATOM 717 N N . HIS A 1 90 ? -1.121 2.995 10.841 1.00 98.25 90 HIS A N 1
ATOM 718 C CA . HIS A 1 90 ? -0.031 2.034 10.745 1.00 98.25 90 HIS A CA 1
ATOM 719 C C . HIS A 1 90 ? 0.230 1.704 9.282 1.00 98.25 90 HIS A C 1
ATOM 721 O O . HIS A 1 90 ? -0.538 0.959 8.670 1.00 98.25 90 HIS A O 1
ATOM 727 N N . PHE A 1 91 ? 1.322 2.223 8.722 1.00 98.44 91 PHE A N 1
ATOM 728 C CA . PHE A 1 91 ? 1.825 1.735 7.440 1.00 98.44 91 PHE A CA 1
ATOM 729 C C . PHE A 1 91 ? 2.502 0.375 7.641 1.00 98.44 91 PHE A C 1
ATOM 731 O O . PHE A 1 91 ? 3.486 0.254 8.375 1.00 98.44 91 PHE A O 1
ATOM 738 N N . LEU A 1 92 ? 1.947 -0.659 7.013 1.00 98.12 92 LEU A N 1
ATOM 739 C CA . LEU A 1 92 ? 2.404 -2.033 7.138 1.00 98.12 92 LEU A CA 1
ATOM 740 C C . LEU A 1 92 ? 3.106 -2.481 5.856 1.00 98.12 92 LEU A C 1
ATOM 742 O O . LEU A 1 92 ? 2.464 -2.897 4.892 1.00 98.12 92 LEU A O 1
ATOM 746 N N . GLN A 1 93 ? 4.437 -2.429 5.874 1.00 96.25 93 GLN A N 1
ATOM 747 C CA . GLN A 1 93 ? 5.287 -2.972 4.822 1.00 96.25 93 GLN A CA 1
ATOM 748 C C . GLN A 1 93 ? 6.345 -3.887 5.440 1.00 96.25 93 GLN A C 1
ATOM 750 O O . GLN A 1 93 ? 7.296 -3.412 6.058 1.00 96.25 93 GLN A O 1
ATOM 755 N N . GLN A 1 94 ? 6.134 -5.202 5.317 1.00 95.81 94 GLN A N 1
ATOM 756 C CA . GLN A 1 94 ? 6.904 -6.245 6.011 1.00 95.81 94 GLN A CA 1
ATOM 757 C C . GLN A 1 94 ? 6.971 -6.010 7.529 1.00 95.81 94 GLN A C 1
ATOM 759 O O . GLN A 1 94 ? 7.987 -6.242 8.187 1.00 95.81 94 GLN A O 1
ATOM 764 N N . SER A 1 95 ? 5.865 -5.534 8.100 1.00 96.38 95 SER A N 1
ATOM 765 C CA . SER A 1 95 ? 5.763 -5.203 9.517 1.00 96.38 95 SER A CA 1
ATOM 766 C C . SER A 1 95 ? 4.478 -5.767 10.124 1.00 96.38 95 SER A C 1
ATOM 768 O O . SER A 1 95 ? 3.670 -6.427 9.461 1.00 96.38 95 SER A O 1
ATOM 770 N N . SER A 1 96 ? 4.323 -5.585 11.435 1.00 97.56 96 SER A N 1
ATOM 771 C CA . SER A 1 96 ? 3.181 -6.122 12.165 1.00 97.56 96 SER A CA 1
ATOM 772 C C . SER A 1 96 ? 2.681 -5.168 13.231 1.00 97.56 96 SER A C 1
ATOM 774 O O . SER A 1 96 ? 3.464 -4.425 13.818 1.00 97.56 96 SER A O 1
ATOM 776 N N . PHE A 1 97 ? 1.396 -5.287 13.540 1.00 97.62 97 PHE A N 1
ATOM 777 C CA . PHE A 1 97 ? 0.749 -4.619 14.656 1.00 97.62 97 PHE A CA 1
ATOM 778 C C . PHE A 1 97 ? 0.118 -5.659 15.588 1.00 97.62 97 PHE A C 1
ATOM 780 O O . PHE A 1 97 ? -0.502 -6.619 15.125 1.00 97.62 97 PHE A O 1
ATOM 787 N N . LEU A 1 98 ? 0.288 -5.498 16.901 1.00 96.88 98 LEU A N 1
ATOM 788 C CA . LEU A 1 98 ? -0.358 -6.349 17.899 1.00 96.88 98 LEU A CA 1
ATOM 789 C C . LEU A 1 98 ? -1.594 -5.628 18.436 1.00 96.88 98 LEU A C 1
ATOM 791 O O . LEU A 1 98 ? -1.474 -4.637 19.146 1.00 96.88 98 LEU A O 1
ATOM 795 N N . TYR A 1 99 ? -2.774 -6.130 18.088 1.00 96.19 99 TYR A N 1
ATOM 796 C CA . TYR A 1 99 ? -4.041 -5.615 18.581 1.00 96.19 99 TYR A CA 1
ATOM 797 C C . TYR A 1 99 ? -4.413 -6.303 19.895 1.00 96.19 99 TYR A C 1
ATOM 799 O O . TYR A 1 99 ? -4.599 -7.525 19.942 1.00 96.19 99 TYR A O 1
ATOM 807 N N . GLU A 1 100 ? -4.553 -5.504 20.950 1.00 93.88 100 GLU A N 1
ATOM 808 C CA . GLU A 1 100 ? -4.941 -5.951 22.285 1.00 93.88 100 GLU A CA 1
ATOM 809 C C . GLU A 1 100 ? -6.331 -5.397 22.630 1.00 93.88 100 GLU A C 1
ATOM 811 O O . GLU A 1 100 ? -6.523 -4.194 22.802 1.00 93.88 100 GLU A O 1
ATOM 816 N N . ASP A 1 101 ? -7.329 -6.274 22.752 1.00 89.44 101 ASP A N 1
ATOM 817 C CA . ASP A 1 101 ? -8.693 -5.904 23.163 1.00 89.44 101 ASP A CA 1
ATOM 818 C C . ASP A 1 101 ? -8.932 -6.042 24.673 1.00 89.44 101 ASP A C 1
ATOM 820 O O . ASP A 1 101 ? -10.069 -5.977 25.141 1.00 89.44 101 ASP A O 1
ATOM 824 N N . GLY A 1 102 ? -7.867 -6.232 25.454 1.00 85.19 102 GLY A N 1
ATOM 825 C CA . GLY A 1 102 ? -7.958 -6.505 26.888 1.00 85.19 102 GLY A CA 1
ATOM 826 C C . GLY A 1 102 ? -8.450 -7.918 27.220 1.00 85.19 102 GLY A C 1
ATOM 827 O O . GLY A 1 102 ? -8.679 -8.215 28.393 1.00 85.19 102 GLY A O 1
ATOM 828 N N . THR A 1 103 ? -8.607 -8.798 26.225 1.00 84.94 103 THR A N 1
ATOM 829 C CA . THR A 1 103 ? -8.754 -10.241 26.447 1.00 84.94 103 THR A CA 1
ATOM 830 C C . THR A 1 103 ? -7.381 -10.923 26.498 1.00 84.94 103 THR A C 1
ATOM 832 O O . THR A 1 103 ? -6.372 -10.361 26.081 1.00 84.94 103 THR A O 1
ATOM 835 N N . ASN A 1 104 ? -7.329 -12.179 26.951 1.00 85.25 104 ASN A N 1
ATOM 836 C CA . ASN A 1 104 ? -6.110 -13.002 26.899 1.00 85.25 104 ASN A CA 1
ATOM 837 C C . ASN A 1 104 ? -5.821 -13.582 25.492 1.00 85.25 104 ASN A C 1
ATOM 839 O O . ASN A 1 104 ? -5.098 -14.572 25.369 1.00 85.25 104 ASN A O 1
ATOM 843 N N . HIS A 1 105 ? -6.394 -13.003 24.432 1.00 89.25 105 HIS A N 1
ATOM 844 C CA . HIS A 1 105 ? -6.265 -13.475 23.052 1.00 89.25 105 HIS A CA 1
ATOM 845 C C . HIS A 1 105 ? -5.927 -12.317 22.099 1.00 89.25 105 HIS A C 1
ATOM 847 O O . HIS A 1 105 ? -6.777 -11.903 21.309 1.00 89.25 105 HIS A O 1
ATOM 853 N N . PRO A 1 106 ? -4.694 -11.779 22.150 1.00 93.69 106 PRO A N 1
ATOM 854 C CA . PRO A 1 106 ? -4.298 -10.702 21.256 1.00 93.69 106 PRO A CA 1
ATOM 855 C C . PRO A 1 106 ? -4.236 -11.186 19.800 1.00 93.69 106 PRO A C 1
ATOM 857 O O . PRO A 1 106 ? -3.923 -12.347 19.519 1.00 93.69 106 PRO A O 1
ATOM 860 N N . VAL A 1 107 ? -4.499 -10.277 18.861 1.00 95.44 107 VAL A N 1
ATOM 861 C CA . VAL A 1 107 ? -4.481 -10.553 17.417 1.0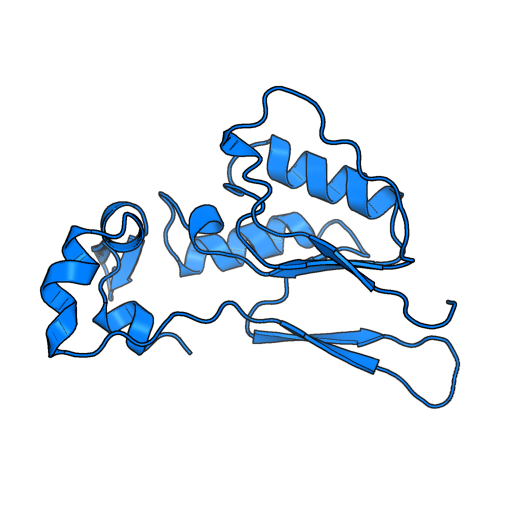0 95.44 107 VAL A CA 1
ATOM 862 C C . VAL A 1 107 ? -3.279 -9.855 16.794 1.00 95.44 107 VAL A C 1
ATOM 864 O O . VAL A 1 107 ? -3.139 -8.640 16.902 1.00 95.44 107 VAL A O 1
ATOM 867 N N . ARG A 1 108 ? -2.411 -10.604 16.107 1.00 97.06 108 ARG A N 1
ATOM 868 C CA . ARG A 1 108 ? -1.316 -10.017 15.323 1.00 97.06 108 ARG A CA 1
ATOM 869 C C . ARG A 1 108 ? -1.764 -9.791 13.885 1.00 97.06 108 ARG A C 1
ATOM 871 O O . ARG A 1 108 ? -2.136 -10.738 13.199 1.00 97.06 108 ARG A O 1
ATOM 878 N N . ILE A 1 109 ? -1.686 -8.545 13.441 1.00 97.75 109 ILE A N 1
ATOM 879 C CA . ILE A 1 109 ? -1.955 -8.118 12.071 1.00 97.75 109 ILE A CA 1
ATOM 880 C C . ILE A 1 109 ? -0.609 -8.003 11.359 1.00 97.75 109 ILE A C 1
ATOM 882 O O . ILE A 1 109 ? 0.311 -7.374 11.879 1.00 97.75 109 ILE A O 1
ATOM 886 N N . LEU A 1 110 ? -0.488 -8.643 10.200 1.00 97.88 110 LEU A N 1
ATOM 887 C CA . LEU A 1 110 ? 0.688 -8.589 9.332 1.00 97.88 110 LEU A CA 1
ATOM 888 C C . LEU A 1 110 ? 0.302 -7.854 8.051 1.00 97.88 110 LEU A C 1
ATOM 890 O O . LEU A 1 110 ? -0.795 -8.080 7.538 1.00 97.88 110 LEU A O 1
ATOM 894 N N . GLY A 1 111 ? 1.194 -7.015 7.529 1.00 96.69 111 GLY A N 1
ATOM 895 C CA . GLY A 1 111 ? 0.986 -6.361 6.241 1.00 96.69 111 GLY A CA 1
ATOM 896 C C . GLY A 1 111 ? 2.281 -6.235 5.452 1.00 96.69 111 GLY A C 1
ATOM 897 O O . GLY A 1 111 ? 3.343 -5.934 6.003 1.00 96.69 111 GLY A O 1
ATOM 898 N N . CYS A 1 112 ? 2.176 -6.509 4.159 1.00 95.12 112 CYS A N 1
ATOM 899 C CA . CYS A 1 112 ? 3.201 -6.244 3.166 1.00 95.12 112 CYS A CA 1
ATOM 900 C C . CYS A 1 112 ? 2.557 -6.116 1.786 1.00 95.12 112 CYS A C 1
ATOM 902 O O . CYS A 1 112 ? 1.525 -6.733 1.508 1.00 95.12 112 CYS A O 1
ATOM 904 N N . THR A 1 113 ? 3.190 -5.332 0.921 1.00 94.62 113 THR A N 1
ATOM 905 C CA . THR A 1 113 ? 2.873 -5.337 -0.506 1.00 94.62 113 THR A CA 1
ATOM 906 C C . THR A 1 113 ? 3.558 -6.535 -1.143 1.00 94.62 113 THR A C 1
ATOM 908 O O . THR A 1 113 ? 4.777 -6.658 -1.063 1.00 94.62 113 THR A O 1
ATOM 911 N N . LEU A 1 114 ? 2.781 -7.401 -1.791 1.00 93.81 114 LEU A N 1
ATOM 912 C CA . LEU A 1 114 ? 3.305 -8.530 -2.554 1.00 93.81 114 LEU A CA 1
ATOM 913 C C . LEU A 1 114 ? 3.187 -8.254 -4.048 1.00 93.81 114 LEU A C 1
ATOM 915 O O . LEU A 1 114 ? 2.161 -7.767 -4.523 1.00 93.81 114 LEU A O 1
ATOM 919 N N . TRP A 1 115 ? 4.218 -8.638 -4.793 1.00 95.50 115 TRP A N 1
ATOM 920 C CA . TRP A 1 115 ? 4.227 -8.557 -6.246 1.00 95.50 115 TRP A CA 1
ATOM 921 C C . TRP A 1 115 ? 3.929 -9.917 -6.871 1.00 95.50 115 TRP A C 1
ATOM 923 O O . TRP A 1 115 ? 4.365 -10.966 -6.396 1.00 95.50 115 TRP A O 1
ATOM 933 N N . SER A 1 116 ? 3.169 -9.909 -7.966 1.00 93.75 116 SER A N 1
ATOM 934 C CA . SER A 1 116 ? 2.872 -11.138 -8.700 1.00 93.75 116 SER A CA 1
ATOM 935 C C . SER A 1 116 ? 4.130 -11.669 -9.380 1.00 93.75 116 SER A C 1
ATOM 937 O O . SER A 1 116 ? 4.740 -10.972 -10.188 1.00 93.75 116 SER A O 1
ATOM 939 N N . ASN A 1 117 ? 4.474 -12.931 -9.120 1.00 96.12 117 ASN A N 1
ATOM 940 C CA . ASN A 1 117 ? 5.572 -13.585 -9.819 1.00 96.12 117 ASN A CA 1
ATOM 941 C C . ASN A 1 117 ? 5.204 -13.822 -11.293 1.00 96.12 117 ASN A C 1
ATOM 943 O O . ASN A 1 117 ? 4.336 -14.641 -11.609 1.00 96.12 117 ASN A O 1
ATOM 947 N N . VAL A 1 118 ? 5.925 -13.181 -12.208 1.00 97.44 118 VAL A N 1
ATOM 948 C CA . VAL A 1 118 ? 5.720 -13.317 -13.653 1.00 97.44 118 VAL A CA 1
ATOM 949 C C . VAL A 1 118 ? 6.672 -14.376 -14.227 1.00 97.44 118 VAL A C 1
ATOM 951 O O . VAL A 1 118 ? 7.893 -14.215 -14.138 1.00 97.44 118 VAL A O 1
ATOM 954 N N . PRO A 1 119 ? 6.159 -15.442 -14.872 1.00 97.38 119 PRO A N 1
ATOM 955 C CA . PRO A 1 119 ? 6.996 -16.439 -15.535 1.00 97.38 119 PRO A CA 1
ATOM 956 C C . PRO A 1 119 ? 7.796 -15.858 -16.705 1.00 97.38 119 PRO A C 1
ATOM 958 O O . PRO A 1 119 ? 7.326 -14.967 -17.416 1.00 97.38 119 PRO A O 1
ATOM 961 N N . ILE A 1 120 ? 8.962 -16.449 -16.985 1.00 96.81 120 ILE A N 1
ATOM 962 C CA . ILE A 1 120 ? 9.855 -16.039 -18.086 1.00 96.81 120 ILE A CA 1
ATOM 963 C C . ILE A 1 120 ? 9.107 -15.963 -19.428 1.00 96.81 120 ILE A C 1
ATOM 965 O O . ILE A 1 120 ? 9.300 -15.012 -20.181 1.00 96.81 120 ILE A O 1
ATOM 969 N N . SER A 1 121 ? 8.205 -16.912 -19.701 1.00 97.75 121 SER A N 1
ATOM 970 C CA . SER A 1 121 ? 7.406 -16.957 -20.936 1.00 97.75 121 SER A CA 1
ATOM 971 C C . SER A 1 121 ? 6.491 -15.745 -21.134 1.00 97.75 121 SER A C 1
ATOM 973 O O . SER A 1 121 ? 6.148 -15.424 -22.267 1.00 97.75 121 SER A O 1
ATOM 975 N N . SER A 1 122 ? 6.089 -15.077 -20.050 1.00 97.69 122 SER A N 1
ATOM 976 C CA . SER A 1 122 ? 5.149 -13.948 -20.068 1.00 97.69 122 SER A CA 1
ATOM 977 C C . SER A 1 122 ? 5.833 -12.598 -19.847 1.00 97.69 122 SER A C 1
ATOM 979 O O . SER A 1 122 ? 5.201 -11.557 -20.026 1.00 97.69 122 SER A O 1
ATOM 981 N N . LYS A 1 123 ? 7.125 -12.597 -19.491 1.00 97.06 123 LYS A N 1
ATOM 982 C CA . LYS A 1 123 ? 7.901 -11.408 -19.113 1.00 97.06 123 LYS A CA 1
ATOM 983 C C . LYS A 1 123 ? 7.847 -10.294 -20.156 1.00 97.06 123 LYS A C 1
ATOM 985 O O . LYS A 1 123 ? 7.671 -9.129 -19.804 1.00 97.06 123 LYS A O 1
ATOM 990 N N . GLU A 1 124 ? 7.971 -10.629 -21.438 1.00 96.75 124 GLU A N 1
ATOM 991 C CA . GLU A 1 124 ? 7.968 -9.619 -22.501 1.00 96.75 124 GLU A CA 1
ATOM 992 C C . GLU A 1 124 ? 6.604 -8.927 -22.623 1.00 96.75 124 GLU A C 1
ATOM 994 O O . GLU A 1 124 ? 6.533 -7.702 -22.683 1.00 96.75 124 GLU A O 1
ATOM 999 N N . ILE A 1 125 ? 5.519 -9.702 -22.621 1.00 97.31 125 ILE A N 1
ATOM 1000 C CA . ILE A 1 125 ? 4.161 -9.164 -22.755 1.00 97.31 125 ILE A CA 1
ATOM 1001 C C . ILE A 1 125 ? 3.815 -8.335 -21.518 1.00 97.31 125 ILE A C 1
ATOM 1003 O O . ILE A 1 125 ? 3.390 -7.191 -21.641 1.00 97.31 125 ILE A O 1
ATOM 1007 N N . VAL A 1 126 ? 4.068 -8.873 -20.324 1.00 96.88 126 VAL A N 1
ATOM 1008 C CA . VAL A 1 126 ? 3.752 -8.210 -19.054 1.00 96.88 126 VAL A CA 1
ATOM 1009 C C . VAL A 1 126 ? 4.536 -6.906 -18.885 1.00 96.88 126 VAL A C 1
ATOM 1011 O O . VAL A 1 126 ? 3.929 -5.879 -18.586 1.00 96.88 126 VAL A O 1
ATOM 1014 N N . SER A 1 127 ? 5.842 -6.903 -19.182 1.00 96.12 127 SER A N 1
ATOM 1015 C CA . SER A 1 127 ? 6.661 -5.680 -19.105 1.00 96.12 127 SER A CA 1
ATOM 1016 C C . SER A 1 127 ? 6.192 -4.578 -20.060 1.00 96.12 127 SER A C 1
ATOM 1018 O O . SER A 1 127 ? 6.334 -3.394 -19.762 1.00 96.12 127 SER A O 1
ATOM 1020 N N . LYS A 1 128 ? 5.597 -4.947 -21.201 1.00 95.62 128 LYS A N 1
ATOM 1021 C CA . LYS A 1 128 ? 5.041 -3.992 -22.167 1.00 95.62 128 LYS A CA 1
ATOM 1022 C C . LYS A 1 128 ? 3.619 -3.559 -21.831 1.00 95.62 128 LYS A C 1
ATOM 1024 O O . LYS A 1 128 ? 3.258 -2.450 -22.213 1.00 95.62 128 LYS A O 1
ATOM 1029 N N . CYS A 1 129 ? 2.811 -4.396 -21.188 1.00 96.00 129 CYS A N 1
ATOM 1030 C CA . CYS A 1 129 ? 1.385 -4.141 -20.981 1.00 96.00 129 CYS A CA 1
ATOM 1031 C C . CYS A 1 129 ? 1.061 -3.462 -19.647 1.00 96.00 129 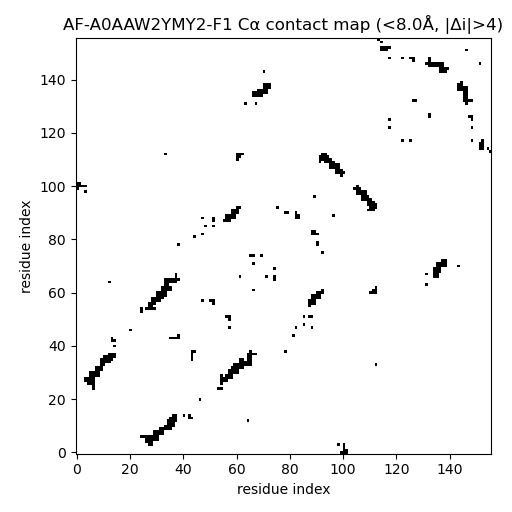CYS A C 1
ATOM 1033 O O . CYS A 1 129 ? 0.109 -2.686 -19.608 1.00 96.00 129 CYS A O 1
ATOM 1035 N N . LEU A 1 130 ? 1.822 -3.725 -18.580 1.00 96.38 130 LEU A N 1
ATOM 1036 C CA . LEU A 1 130 ? 1.575 -3.105 -17.276 1.00 96.38 130 LEU A CA 1
ATOM 1037 C C . LEU A 1 130 ? 2.281 -1.753 -17.168 1.00 96.38 130 LEU A C 1
ATOM 1039 O O . LEU A 1 130 ? 3.445 -1.603 -17.545 1.00 96.38 130 LEU A O 1
ATOM 1043 N N . ASN A 1 131 ? 1.561 -0.761 -16.646 1.00 96.75 131 ASN A N 1
ATOM 1044 C CA . ASN A 1 131 ? 2.103 0.582 -16.449 1.00 96.75 131 ASN A CA 1
ATOM 1045 C C . ASN A 1 131 ? 3.168 0.618 -15.352 1.00 96.75 131 ASN A C 1
ATOM 1047 O O . ASN A 1 131 ? 4.052 1.464 -15.423 1.00 96.75 131 ASN A O 1
ATOM 1051 N N . ASP A 1 132 ? 3.132 -0.328 -14.417 1.00 96.50 132 ASP A N 1
ATOM 1052 C CA . ASP A 1 132 ? 4.078 -0.483 -13.311 1.00 96.50 132 ASP A CA 1
ATOM 1053 C C . ASP A 1 132 ? 5.531 -0.379 -13.794 1.00 96.50 132 ASP A C 1
ATOM 1055 O O . ASP A 1 132 ? 6.310 0.435 -13.304 1.00 96.50 132 ASP A O 1
ATOM 1059 N N . TYR A 1 133 ? 5.866 -1.107 -14.862 1.00 97.44 133 TYR A N 1
ATOM 1060 C CA . TYR A 1 133 ? 7.213 -1.149 -15.445 1.00 97.44 133 TYR A CA 1
ATOM 1061 C C . TYR A 1 133 ? 7.579 0.082 -16.292 1.00 97.44 133 TYR A C 1
ATOM 1063 O O . TYR A 1 133 ? 8.661 0.156 -16.876 1.00 97.44 133 TYR A O 1
ATOM 1071 N N . ARG A 1 134 ? 6.673 1.058 -16.395 1.00 96.44 134 ARG A N 1
ATOM 1072 C CA . ARG A 1 134 ? 6.883 2.344 -17.079 1.00 96.44 134 ARG A CA 1
ATOM 1073 C C . ARG A 1 134 ? 6.944 3.504 -16.091 1.00 96.44 134 ARG A C 1
ATOM 1075 O O . ARG A 1 134 ? 7.697 4.453 -16.317 1.00 96.44 134 ARG A O 1
ATOM 1082 N N . THR A 1 135 ? 6.128 3.450 -15.041 1.00 97.00 135 THR A N 1
ATOM 1083 C CA . THR A 1 135 ? 5.903 4.556 -14.105 1.00 97.00 135 THR A CA 1
ATOM 1084 C C . THR A 1 135 ? 6.710 4.404 -12.825 1.00 97.00 135 THR A C 1
ATOM 1086 O O . THR A 1 135 ? 7.165 5.415 -12.292 1.00 97.00 135 THR A O 1
ATOM 1089 N N . ILE A 1 136 ? 6.920 3.179 -12.342 1.00 98.06 136 ILE A N 1
ATOM 1090 C CA . ILE A 1 136 ? 7.633 2.928 -11.091 1.00 98.06 136 ILE A CA 1
ATOM 1091 C C . ILE A 1 136 ? 9.134 2.906 -11.364 1.00 98.06 136 ILE A C 1
ATOM 1093 O O . ILE A 1 136 ? 9.613 2.364 -12.368 1.00 98.06 136 ILE A O 1
ATOM 1097 N N . ARG A 1 137 ? 9.892 3.526 -10.464 1.00 98.19 137 ARG A N 1
ATOM 1098 C CA . ARG A 1 137 ? 11.350 3.552 -10.497 1.00 98.19 137 ARG A CA 1
ATOM 1099 C C . ARG A 1 137 ? 11.929 2.730 -9.359 1.00 98.19 137 ARG A C 1
ATOM 1101 O O . ARG A 1 137 ? 11.306 2.572 -8.316 1.00 98.19 137 ARG A O 1
ATOM 1108 N N . ILE A 1 138 ? 13.137 2.231 -9.566 1.00 97.69 138 ILE A N 1
ATOM 1109 C CA . ILE A 1 138 ? 13.900 1.520 -8.547 1.00 97.69 138 ILE A CA 1
ATOM 1110 C C . ILE A 1 138 ? 15.358 1.969 -8.592 1.00 97.69 138 ILE A C 1
ATOM 1112 O O . ILE A 1 138 ? 15.918 2.201 -9.675 1.00 97.69 138 ILE A O 1
ATOM 1116 N N . GLN A 1 139 ? 15.956 2.128 -7.415 1.00 96.56 139 GLN A N 1
ATOM 1117 C CA . GLN A 1 139 ? 17.385 2.356 -7.278 1.00 96.56 139 GLN A CA 1
ATOM 1118 C C . GLN A 1 139 ? 18.171 1.069 -7.575 1.00 96.56 139 GLN A C 1
ATOM 1120 O O . GLN A 1 139 ? 17.979 0.041 -6.933 1.00 96.56 139 GLN A O 1
ATOM 1125 N N . ASP A 1 140 ? 19.099 1.149 -8.527 1.00 94.44 140 ASP A N 1
ATOM 1126 C CA . ASP A 1 140 ? 20.025 0.078 -8.892 1.00 94.44 140 ASP A CA 1
ATOM 1127 C C . ASP A 1 140 ? 21.460 0.614 -8.797 1.00 94.44 140 ASP A C 1
ATOM 1129 O O . ASP A 1 140 ? 21.963 1.323 -9.676 1.00 94.44 140 ASP A O 1
ATOM 1133 N N . GLY A 1 141 ? 22.089 0.380 -7.644 1.00 92.50 141 GLY A N 1
ATOM 1134 C CA . GLY A 1 141 ? 23.368 0.991 -7.294 1.00 92.50 141 GLY A CA 1
ATOM 1135 C C . GLY A 1 141 ? 23.284 2.523 -7.262 1.00 92.50 141 GLY A C 1
ATOM 1136 O O . GLY A 1 141 ? 22.609 3.110 -6.414 1.00 92.50 141 GLY A O 1
ATOM 1137 N N . SER A 1 142 ? 24.006 3.180 -8.173 1.00 94.50 142 SER A N 1
ATOM 1138 C CA . SER A 1 142 ? 24.069 4.648 -8.268 1.00 94.50 142 SER A CA 1
ATOM 1139 C C . SER A 1 142 ? 23.080 5.253 -9.266 1.00 94.50 142 SER A C 1
ATOM 1141 O O . SER A 1 142 ? 23.073 6.471 -9.434 1.00 94.50 142 SER A O 1
ATOM 1143 N N . ILE A 1 143 ? 22.278 4.436 -9.953 1.00 96.62 143 ILE A N 1
ATOM 1144 C CA . ILE A 1 143 ? 21.302 4.917 -10.933 1.00 96.62 143 ILE A CA 1
ATOM 1145 C C . ILE A 1 143 ? 19.875 4.632 -10.471 1.00 96.62 143 ILE A C 1
ATOM 1147 O O . ILE A 1 143 ? 19.612 3.668 -9.760 1.00 96.62 143 ILE A O 1
ATOM 1151 N N . ILE A 1 144 ? 18.943 5.466 -10.921 1.00 97.56 144 ILE A N 1
ATOM 1152 C CA . ILE A 1 144 ? 17.506 5.219 -10.802 1.00 97.56 144 ILE A CA 1
ATOM 1153 C C . ILE A 1 144 ? 17.009 4.827 -12.190 1.00 97.56 144 ILE A C 1
ATOM 1155 O O . ILE A 1 144 ? 17.166 5.584 -13.152 1.00 97.56 144 ILE A O 1
ATOM 1159 N N . ARG A 1 145 ? 16.414 3.640 -12.307 1.00 97.69 145 ARG A N 1
ATOM 1160 C CA . ARG A 1 145 ? 15.880 3.110 -13.570 1.00 97.69 145 ARG A CA 1
ATOM 1161 C C . ARG A 1 145 ? 14.418 2.711 -13.425 1.00 97.69 145 ARG A C 1
ATOM 1163 O O . ARG A 1 145 ? 13.857 2.768 -12.338 1.00 97.69 145 ARG A O 1
ATOM 1170 N N . ALA A 1 146 ? 13.775 2.372 -14.541 1.00 97.88 146 ALA A N 1
ATOM 1171 C CA . ALA A 1 146 ? 12.438 1.786 -14.495 1.00 97.88 146 ALA A CA 1
ATOM 1172 C C . ALA A 1 146 ? 12.474 0.432 -13.769 1.00 97.88 146 ALA A C 1
ATOM 1174 O O . ALA A 1 146 ? 13.438 -0.330 -13.922 1.00 97.88 146 ALA A O 1
ATOM 1175 N N . LEU A 1 147 ? 11.423 0.165 -12.996 1.00 97.44 147 LEU A N 1
ATOM 1176 C CA . LEU A 1 147 ? 11.154 -1.142 -12.417 1.00 97.44 147 LEU A CA 1
ATOM 1177 C C . LEU A 1 147 ? 10.979 -2.168 -13.542 1.00 97.44 147 LEU A C 1
ATOM 1179 O O . LEU A 1 147 ? 10.383 -1.884 -14.581 1.00 97.44 147 LEU A O 1
ATOM 1183 N N . THR A 1 148 ? 11.490 -3.372 -13.338 1.00 97.62 148 THR A N 1
ATOM 1184 C CA . THR A 1 148 ? 11.374 -4.489 -14.271 1.00 97.62 148 THR A CA 1
ATOM 1185 C C . THR A 1 148 ? 10.646 -5.656 -13.622 1.00 97.62 148 THR A C 1
ATOM 1187 O O . THR A 1 148 ? 10.508 -5.739 -12.404 1.00 97.62 148 THR A O 1
ATOM 1190 N N . VAL A 1 149 ? 10.223 -6.604 -14.456 1.00 97.81 149 VAL A N 1
ATOM 1191 C CA . VAL A 1 149 ? 9.646 -7.871 -13.995 1.00 97.81 149 VAL A CA 1
ATOM 1192 C C . VAL A 1 149 ? 10.595 -8.628 -13.054 1.00 97.81 149 VAL A C 1
ATOM 1194 O O . VAL A 1 149 ? 10.134 -9.237 -12.093 1.00 97.81 149 VAL A O 1
ATOM 1197 N N . ASP A 1 150 ? 11.910 -8.591 -13.306 1.00 97.12 150 ASP A N 1
ATOM 1198 C CA . ASP A 1 150 ? 12.881 -9.294 -12.455 1.00 97.12 150 ASP A CA 1
ATOM 1199 C C . ASP A 1 150 ? 12.953 -8.675 -11.060 1.00 97.12 150 ASP A C 1
ATOM 1201 O O . ASP A 1 150 ? 13.077 -9.405 -10.079 1.00 97.12 150 ASP A O 1
ATOM 1205 N N . ASP A 1 151 ? 12.817 -7.349 -10.967 1.00 96.94 151 ASP A N 1
ATOM 1206 C CA . ASP A 1 151 ? 12.758 -6.660 -9.681 1.00 96.94 151 ASP A CA 1
ATOM 1207 C C . ASP A 1 151 ? 11.508 -7.105 -8.916 1.00 96.94 151 ASP A C 1
ATOM 1209 O O . ASP A 1 151 ? 11.622 -7.585 -7.796 1.00 96.94 151 ASP A O 1
ATOM 1213 N N . THR A 1 152 ? 10.322 -7.056 -9.537 1.00 96.69 152 THR A N 1
ATOM 1214 C CA . THR A 1 152 ? 9.072 -7.487 -8.881 1.00 96.69 152 THR A CA 1
ATOM 1215 C C . THR A 1 152 ? 9.058 -8.971 -8.513 1.00 96.69 152 THR A C 1
ATOM 1217 O O . THR A 1 152 ? 8.413 -9.346 -7.545 1.00 96.69 152 THR A O 1
ATOM 1220 N N . ASN A 1 153 ? 9.792 -9.820 -9.237 1.00 96.88 153 ASN A N 1
ATOM 1221 C CA . ASN A 1 153 ? 9.959 -11.231 -8.874 1.00 96.88 153 ASN A CA 1
ATOM 1222 C C . ASN A 1 153 ? 10.956 -11.447 -7.719 1.00 96.88 153 ASN A C 1
ATOM 1224 O O . ASN A 1 153 ? 10.981 -12.533 -7.142 1.00 96.88 153 ASN A O 1
ATOM 1228 N N . SER A 1 154 ? 11.805 -10.459 -7.426 1.00 93.75 154 SER A N 1
ATOM 1229 C CA . SER A 1 154 ? 12.867 -10.549 -6.414 1.00 93.75 154 SER A CA 1
ATOM 1230 C C . SER A 1 154 ? 12.576 -9.736 -5.153 1.00 93.75 154 SER A C 1
ATOM 1232 O O . SER A 1 154 ? 13.201 -9.987 -4.123 1.00 93.75 154 SER A O 1
ATOM 1234 N N . ILE A 1 155 ? 11.676 -8.752 -5.231 1.00 89.19 155 ILE A N 1
ATOM 1235 C CA . ILE A 1 155 ? 11.238 -7.966 -4.079 1.00 89.19 155 ILE A CA 1
ATOM 1236 C C . ILE A 1 155 ? 10.526 -8.914 -3.096 1.00 89.19 155 ILE A C 1
ATOM 1238 O O . ILE A 1 155 ? 9.579 -9.590 -3.500 1.00 89.19 155 ILE A O 1
ATOM 1242 N N . PRO A 1 156 ? 11.003 -8.990 -1.840 1.00 64.88 156 PRO A N 1
ATOM 1243 C CA . PRO A 1 156 ? 10.459 -9.890 -0.828 1.00 64.88 156 PRO A CA 1
ATOM 1244 C C . PRO A 1 156 ? 9.072 -9.487 -0.319 1.00 64.88 156 PRO A C 1
ATOM 1246 O O . PRO A 1 156 ? 8.758 -8.273 -0.309 1.00 64.88 156 PRO A O 1
#

pLDDT: mean 94.84, std 5.88, range [64.88, 98.69]

InterPro domains:
  IPR004843 Calcineurin-like, phosphoesterase domain [PF00149] (8-77)
  IPR029052 Metallo-dependent phosphatase-like [G3DSA:3.60.21.10] (4-147)
  IPR029052 Metallo-dependent phosphatase-like [SSF56300] (5-115)

Secondary structure (DSSP, 8-state):
--S--EEEE----GGG--S-------SSEEEEES-S--TTSHHHHHHHHHHHHH-SEEEEE--TGGGTTSBHHHHHHHHHHHHTTSTTEEE-SSEEEEE--SSS--EEEEE--------GGGHHHHHHH-SHHHH-EEEETTEEEE--HHHHHH--

Sequence (156 aa):
MGRLTLQIMSDIHLEFSRDDFDVKKVGNCIALVGDIGIYSKSNYEYFLTKLSQIYDHVFVVAGNHEYYNQEYHAANTEMSAICMPLDNVHFLQQSSFLYEDGTNHPVRILGCTLWSNVPISSKEIVSKCLNDYRTIRIQDGSIIRALTVDDTNSIP

Solvent-accessible surface area (backbone atoms only — not comparable to full-atom values): 8975 Å² total; per-residue (Å²): 101,66,80,91,35,78,33,77,48,56,70,63,36,51,82,77,55,90,65,88,84,84,79,83,82,85,34,50,26,36,36,38,70,12,24,49,29,41,58,93,40,75,67,43,59,51,50,52,56,55,45,49,77,74,27,74,31,35,38,38,27,59,33,73,46,39,30,54,75,29,42,50,70,59,41,56,52,50,52,42,60,67,25,66,85,39,94,40,39,42,64,22,66,81,36,74,48,79,47,67,40,84,58,101,71,64,47,77,47,76,32,53,54,79,59,77,74,69,54,80,94,46,41,69,59,49,49,71,70,42,61,59,41,70,38,20,25,34,78,57,90,94,44,79,41,64,32,47,65,68,52,43,58,64,57,117

Nearest PDB structures (foldseek):
  8qj8-assembly1_C-2  TM=5.674E-01  e=2.598E+00  Mycobacteroides abscessus
  7yy6-assembly1_C-2  TM=7.375E-01  e=5.084E+00  Mycobacteroides abscessus
  8fvu-assembly1_B  TM=4.678E-01  e=3.525E+00  Homo sapiens
  3vr1-assembly1_A  TM=5.638E-01  e=5.745E+00  Nitratidesulfovibrio vulgaris str. 'Miyazaki F'
  8fzf-assembly1_v  TM=4.437E-01  e=3.120E+00  Escherichia coli K-12

Organism: NCBI:txid1008807

Mean predicted aligned error: 3.53 Å